Protein AF-A0A2W6AUH8-F1 (afdb_monomer_lite)

Foldseek 3Di:
DDDDDDDPDPPPDPPDPPDPDPVNVVVVVVVVVVVVVVVVVVVVVVVVVVVCVVVVVVVVCVVVVVVVVVVVVVVVLVVQLVVVCVVDPSVVSNVVSVVVVVVVVVVVVVVVVVVVVPDPPDPPVVVVVVVVVVVVVVVVVD

Structure (mmCIF, N/CA/C/O backbone):
data_AF-A0A2W6AUH8-F1
#
_entry.id   AF-A0A2W6AUH8-F1
#
loop_
_atom_site.group_PDB
_atom_site.id
_atom_site.type_symbol
_atom_site.label_atom_id
_atom_site.label_alt_id
_atom_site.label_comp_id
_atom_site.label_asym_id
_atom_site.label_entity_id
_atom_site.label_seq_id
_atom_site.pdbx_PDB_ins_code
_atom_site.Cartn_x
_atom_site.Cartn_y
_atom_site.Cartn_z
_atom_site.occupancy
_atom_site.B_iso_or_equiv
_atom_site.auth_seq_id
_atom_site.auth_comp_id
_atom_site.auth_asym_id
_atom_site.auth_atom_id
_atom_site.pdbx_PDB_model_num
ATOM 1 N N . MET A 1 1 ? -56.272 -15.343 96.856 1.00 47.34 1 MET A N 1
ATOM 2 C CA . MET A 1 1 ? -55.571 -16.008 95.737 1.00 47.34 1 MET A CA 1
ATOM 3 C C . MET A 1 1 ? -55.817 -15.178 94.492 1.00 47.34 1 MET A C 1
ATOM 5 O O . MET A 1 1 ? -56.900 -15.238 93.936 1.00 47.34 1 MET A O 1
ATOM 9 N N . ALA A 1 2 ? -54.855 -14.321 94.158 1.00 51.50 2 ALA A N 1
ATOM 10 C CA . ALA A 1 2 ? -54.896 -13.402 93.029 1.00 51.50 2 ALA A CA 1
ATOM 11 C C . ALA A 1 2 ? -54.143 -14.027 91.854 1.00 51.50 2 ALA A C 1
ATOM 13 O O . ALA A 1 2 ? -52.968 -14.338 92.035 1.00 51.50 2 ALA A O 1
ATOM 14 N N . ARG A 1 3 ? -54.804 -14.216 90.705 1.00 53.91 3 ARG A N 1
ATOM 15 C CA . ARG A 1 3 ? -54.196 -14.398 89.372 1.00 53.91 3 ARG A CA 1
ATOM 16 C C . ARG A 1 3 ? -55.216 -14.020 88.295 1.00 53.91 3 ARG A C 1
ATOM 18 O O . ARG A 1 3 ? -55.756 -14.876 87.607 1.00 53.91 3 ARG A O 1
ATOM 25 N N . GLU A 1 4 ? -55.481 -12.726 88.188 1.00 63.78 4 GLU A N 1
ATOM 26 C CA . GLU A 1 4 ? -55.690 -12.120 86.874 1.00 63.78 4 GLU A CA 1
ATOM 27 C C . GLU A 1 4 ? -54.313 -11.807 86.276 1.00 63.78 4 GLU A C 1
ATOM 29 O O . GLU A 1 4 ? -53.322 -11.736 87.006 1.00 63.78 4 GLU A O 1
ATOM 34 N N . VAL A 1 5 ? -54.286 -11.569 84.965 1.00 60.38 5 VAL A N 1
ATOM 35 C CA . VAL A 1 5 ? -53.121 -11.198 84.149 1.00 60.38 5 VAL A CA 1
ATOM 36 C C . VAL A 1 5 ? -52.255 -12.391 83.747 1.00 60.38 5 VAL A C 1
ATOM 38 O O . VAL A 1 5 ? -51.370 -12.783 84.488 1.00 60.38 5 VAL A O 1
ATOM 41 N N . HIS A 1 6 ? -52.507 -12.959 82.561 1.00 55.44 6 HIS A N 1
ATOM 42 C CA . HIS A 1 6 ? -51.479 -13.471 81.630 1.00 55.44 6 HIS A CA 1
ATOM 43 C C . HIS A 1 6 ? -52.136 -14.059 80.363 1.00 55.44 6 HIS A C 1
ATOM 45 O O . HIS A 1 6 ? -51.986 -15.238 80.079 1.00 55.44 6 HIS A O 1
ATOM 51 N N . HIS A 1 7 ? -52.875 -13.256 79.590 1.00 50.56 7 HIS A N 1
ATOM 52 C CA . HIS A 1 7 ? -53.261 -13.633 78.216 1.00 50.56 7 HIS A CA 1
ATOM 53 C C . HIS A 1 7 ? -53.380 -12.417 77.279 1.00 50.56 7 HIS A C 1
ATOM 55 O O . HIS A 1 7 ? -54.212 -12.375 76.385 1.00 50.56 7 HIS A O 1
ATOM 61 N N . GLU A 1 8 ? -52.512 -11.421 77.466 1.00 55.09 8 GLU A N 1
ATOM 62 C CA . GLU A 1 8 ? -52.422 -10.241 76.594 1.00 55.09 8 GLU A CA 1
ATOM 63 C C . GLU A 1 8 ? -51.004 -10.130 76.022 1.00 55.09 8 GLU A C 1
ATOM 65 O O . GLU A 1 8 ? -50.220 -9.250 76.381 1.00 55.09 8 GLU A O 1
ATOM 70 N N . LYS A 1 9 ? -50.599 -11.106 75.200 1.00 51.25 9 LYS A N 1
ATOM 71 C CA . LYS A 1 9 ? -49.305 -11.021 74.505 1.00 51.25 9 LYS A CA 1
ATOM 72 C C . LYS A 1 9 ? -49.232 -11.763 73.170 1.00 51.25 9 LYS A C 1
ATOM 74 O O . LYS A 1 9 ? -48.159 -12.229 72.806 1.00 51.25 9 LYS A O 1
ATOM 79 N N . GLU A 1 10 ? -50.335 -11.833 72.428 1.00 53.53 10 GLU A N 1
ATOM 80 C CA . GLU A 1 10 ? -50.335 -12.373 71.054 1.00 53.53 10 GLU A CA 1
ATOM 81 C C . GLU A 1 10 ? -50.640 -11.331 69.970 1.00 53.53 10 GLU A C 1
ATOM 83 O O . GLU A 1 10 ? -50.913 -11.679 68.831 1.00 53.53 10 GLU A O 1
ATOM 88 N N . GLU A 1 11 ? -50.512 -10.039 70.274 1.00 55.19 11 GLU A N 1
ATOM 89 C CA . GLU A 1 11 ? -50.828 -8.981 69.307 1.00 55.19 11 GLU A CA 1
ATOM 90 C C . GLU A 1 11 ? -49.649 -8.039 69.040 1.00 55.19 11 GLU A C 1
ATOM 92 O O . GLU A 1 11 ? -49.779 -6.822 69.045 1.00 55.19 11 GLU A O 1
ATOM 97 N N . ARG A 1 12 ? -48.444 -8.577 68.825 1.00 56.44 12 ARG A N 1
ATOM 98 C CA . ARG A 1 12 ? -47.332 -7.791 68.265 1.00 56.44 12 ARG A CA 1
ATOM 99 C C . ARG A 1 12 ? -46.457 -8.666 67.388 1.00 56.44 12 ARG A C 1
ATOM 101 O O . ARG A 1 12 ? -45.578 -9.342 67.906 1.00 56.44 12 ARG A O 1
ATOM 108 N N . THR A 1 13 ? -46.713 -8.639 66.079 1.00 49.41 13 THR A N 1
ATOM 109 C CA . THR A 1 13 ? -45.726 -8.617 64.966 1.00 49.41 13 THR A CA 1
ATOM 110 C C . THR A 1 13 ? -46.402 -8.970 63.632 1.00 49.41 13 THR A C 1
ATOM 112 O O . THR A 1 13 ? -45.936 -9.809 62.876 1.00 49.41 13 THR A O 1
ATOM 115 N N . ALA A 1 14 ? -47.510 -8.301 63.309 1.00 52.66 14 ALA A N 1
ATOM 116 C CA . ALA A 1 14 ? -48.122 -8.360 61.980 1.00 52.66 14 ALA A CA 1
ATOM 117 C C . ALA A 1 14 ? -48.159 -6.961 61.349 1.00 52.66 14 ALA A C 1
ATOM 119 O O . ALA A 1 14 ? -49.201 -6.493 60.923 1.00 52.66 14 ALA A O 1
ATOM 120 N N . THR A 1 15 ? -47.026 -6.256 61.326 1.00 46.69 15 THR A N 1
ATOM 121 C CA . THR A 1 15 ? -46.884 -5.005 60.562 1.00 46.69 15 THR A CA 1
ATOM 122 C C . THR A 1 15 ? -45.434 -4.850 60.123 1.00 46.69 15 THR A C 1
ATOM 124 O O . THR A 1 15 ? -44.617 -4.252 60.819 1.00 46.69 15 THR A O 1
ATOM 127 N N . GLY A 1 16 ? -45.096 -5.432 58.979 1.00 47.28 16 GLY A N 1
ATOM 128 C CA . GLY A 1 16 ? -43.794 -5.207 58.351 1.00 47.28 16 GLY A CA 1
ATOM 129 C C . GLY A 1 16 ? -43.755 -5.463 56.848 1.00 47.28 16 GLY A C 1
ATOM 130 O O . GLY A 1 16 ? -42.688 -5.329 56.265 1.00 47.28 16 GLY A O 1
ATOM 131 N N . GLN A 1 17 ? -44.874 -5.840 56.215 1.00 53.50 17 GLN A N 1
ATOM 132 C CA . GLN A 1 17 ? -44.849 -6.380 54.850 1.00 53.50 17 GLN A CA 1
ATOM 133 C C . GLN A 1 17 ? -45.669 -5.632 53.788 1.00 53.50 17 GLN A C 1
ATOM 135 O O . GLN A 1 17 ? -45.696 -6.114 52.665 1.00 53.50 17 GLN A O 1
ATOM 140 N N . GLU A 1 18 ? -46.284 -4.471 54.046 1.00 55.22 18 GLU A N 1
ATOM 141 C CA . GLU A 1 18 ? -47.278 -3.950 53.078 1.00 55.22 18 GLU A CA 1
ATOM 142 C C . GLU A 1 18 ? -47.039 -2.565 52.472 1.00 55.22 18 GLU A C 1
ATOM 144 O O . GLU A 1 18 ? -47.928 -2.037 51.824 1.00 55.22 18 GLU A O 1
ATOM 149 N N . ASN A 1 19 ? -45.857 -1.962 52.589 1.00 53.69 19 ASN A N 1
ATOM 150 C CA . ASN A 1 19 ? -45.589 -0.728 51.842 1.00 53.69 19 ASN A CA 1
ATOM 151 C C . ASN A 1 19 ? -44.141 -0.703 51.360 1.00 53.69 19 ASN A C 1
ATOM 153 O O . ASN A 1 19 ? -43.308 -0.015 51.948 1.00 53.69 19 ASN A O 1
ATOM 157 N N . GLN A 1 20 ? -43.840 -1.435 50.280 1.00 58.53 20 GL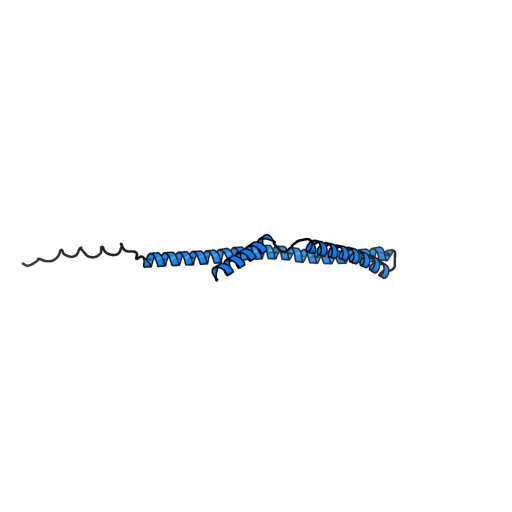N A N 1
ATOM 158 C CA . GLN A 1 20 ? -42.722 -1.015 49.432 1.00 58.53 20 GLN A CA 1
ATOM 159 C C . GLN A 1 20 ? -43.028 0.418 49.008 1.00 58.53 20 GLN A C 1
ATOM 161 O O . GLN A 1 20 ? -44.024 0.692 48.335 1.00 58.53 20 GLN A O 1
ATOM 166 N N . SER A 1 21 ? -42.239 1.354 49.519 1.00 77.44 21 SER A N 1
ATOM 167 C CA . SER A 1 21 ? -42.487 2.769 49.282 1.00 77.44 21 SER A CA 1
ATOM 168 C C . SER A 1 21 ? -42.263 3.089 47.800 1.00 77.44 21 SER A C 1
ATOM 170 O O . SER A 1 21 ? -41.418 2.478 47.149 1.00 77.44 21 SER A O 1
ATOM 172 N N . LEU A 1 22 ? -42.953 4.098 47.258 1.00 78.12 22 LEU A N 1
ATOM 173 C CA . LEU A 1 22 ? -42.697 4.596 45.895 1.00 78.12 22 LEU A CA 1
ATOM 174 C C . LEU A 1 22 ? -41.213 4.956 45.661 1.00 78.12 22 LEU A C 1
ATOM 176 O O . LEU A 1 22 ? -40.727 4.880 44.534 1.00 78.12 22 LEU A O 1
ATOM 180 N N . GLY A 1 23 ? -40.481 5.311 46.724 1.00 82.06 23 GLY A N 1
ATOM 181 C CA . GLY A 1 23 ? -39.039 5.558 46.668 1.00 82.06 23 GLY A CA 1
ATOM 182 C C . GLY A 1 23 ? -38.198 4.293 46.468 1.00 82.06 23 GLY A C 1
ATOM 183 O O . GLY A 1 23 ? -37.135 4.358 45.856 1.00 82.06 23 GLY A O 1
ATOM 184 N N . GLU A 1 24 ? -38.676 3.140 46.928 1.00 82.25 24 GLU A N 1
ATOM 185 C CA . GLU A 1 24 ? -38.004 1.846 46.778 1.00 82.25 24 GLU A CA 1
ATOM 186 C C . GLU A 1 24 ? -38.143 1.322 45.342 1.00 82.25 24 GLU A C 1
ATOM 188 O O . GLU A 1 24 ? -37.139 0.970 44.726 1.00 82.25 24 GLU A O 1
ATOM 193 N N . LEU A 1 25 ? -39.338 1.442 44.747 1.00 85.12 25 LEU A N 1
ATOM 194 C CA . LEU A 1 25 ? -39.584 1.128 43.331 1.00 85.12 25 LEU A CA 1
ATOM 195 C C . LEU A 1 25 ? -38.787 2.037 42.381 1.00 85.12 25 LEU A C 1
ATOM 197 O O . LEU A 1 25 ? -38.229 1.576 41.387 1.00 85.12 25 LEU A O 1
ATOM 201 N N . PHE A 1 26 ? -38.691 3.336 42.686 1.00 88.56 26 PHE A N 1
ATOM 202 C CA . PHE A 1 26 ? -37.888 4.272 41.893 1.00 88.56 26 PHE A CA 1
ATOM 203 C C . PHE A 1 26 ? -36.382 3.981 41.996 1.00 88.56 26 PHE A C 1
ATOM 205 O O . PHE A 1 26 ? -35.654 4.068 41.002 1.00 88.56 26 PHE A O 1
ATOM 212 N N . SER A 1 27 ? -35.911 3.604 43.189 1.00 88.50 27 SER A N 1
ATOM 213 C CA . SER A 1 27 ? -34.533 3.155 43.415 1.00 88.50 27 SER A CA 1
ATOM 214 C C . SER A 1 27 ? -34.220 1.887 42.612 1.00 88.50 27 SER A C 1
ATOM 216 O O . SER A 1 27 ? -33.175 1.806 41.962 1.00 88.50 27 SER A O 1
ATOM 218 N N . GLU A 1 28 ? -35.149 0.930 42.581 1.00 88.38 28 GLU A N 1
ATOM 219 C CA . GLU A 1 28 ? -35.017 -0.322 41.834 1.00 88.38 28 GLU A CA 1
ATOM 220 C C . GLU A 1 28 ? -35.002 -0.093 40.314 1.00 88.38 28 GLU A C 1
ATOM 222 O O . GLU A 1 28 ? -34.049 -0.504 39.653 1.00 88.38 28 GLU A O 1
ATOM 227 N N . LEU A 1 29 ? -35.935 0.699 39.773 1.00 90.38 29 LEU A N 1
ATOM 228 C CA . LEU A 1 29 ? -35.948 1.111 38.359 1.00 90.38 29 LEU A CA 1
ATOM 229 C C . LEU A 1 29 ? -34.664 1.845 37.941 1.00 90.38 29 LEU A C 1
ATOM 231 O O . LEU A 1 29 ? -34.107 1.595 36.868 1.00 90.38 29 LEU A O 1
ATOM 235 N N . THR A 1 30 ? -34.157 2.747 38.789 1.00 92.75 30 THR A N 1
ATOM 236 C CA . THR A 1 30 ? -32.901 3.475 38.527 1.00 92.75 30 THR A CA 1
ATOM 237 C C . THR A 1 30 ? -31.711 2.517 38.489 1.00 92.75 30 THR A C 1
ATOM 239 O O . THR A 1 30 ? -30.811 2.647 37.649 1.00 92.75 30 THR A O 1
ATOM 242 N N . LYS A 1 31 ? -31.702 1.522 39.377 1.00 92.94 31 LYS A N 1
ATOM 243 C CA . LYS A 1 31 ? -30.665 0.492 39.455 1.00 92.94 31 LYS A CA 1
ATOM 244 C C . LYS A 1 31 ? -30.707 -0.450 38.250 1.00 92.94 31 LYS A C 1
ATOM 246 O O . LYS A 1 31 ? -29.649 -0.759 37.697 1.00 92.94 31 LYS A O 1
ATOM 251 N N . GLU A 1 32 ? -31.890 -0.854 37.802 1.00 92.12 32 GLU A N 1
ATOM 252 C CA . GLU A 1 32 ? -32.086 -1.648 36.584 1.00 92.12 32 GLU A CA 1
ATOM 253 C C . GLU A 1 32 ? -31.665 -0.873 35.336 1.00 92.12 32 GLU A C 1
ATOM 255 O O . GLU A 1 32 ? -30.863 -1.372 34.550 1.00 92.12 32 GLU A O 1
ATOM 260 N N . THR A 1 33 ? -32.085 0.387 35.205 1.00 93.50 33 THR A N 1
ATOM 261 C CA . THR A 1 33 ? -31.682 1.261 34.089 1.00 93.50 33 THR A CA 1
ATOM 262 C C . THR A 1 33 ? -30.164 1.443 34.051 1.00 93.50 33 THR A C 1
ATOM 264 O O . THR A 1 33 ? -29.536 1.302 33.003 1.00 93.50 33 THR A O 1
ATOM 267 N N . THR A 1 34 ? -29.534 1.671 35.209 1.00 94.88 34 THR A N 1
ATOM 268 C CA . THR A 1 34 ? -28.066 1.741 35.322 1.00 94.88 34 THR A CA 1
ATOM 269 C C . THR A 1 34 ? -27.403 0.425 34.912 1.00 94.88 34 THR A C 1
ATOM 271 O O . THR A 1 34 ? -26.320 0.427 34.324 1.00 94.88 34 THR A O 1
ATOM 274 N N . THR A 1 35 ? -28.038 -0.707 35.212 1.00 94.81 35 THR A N 1
ATOM 275 C CA . THR A 1 35 ? -27.541 -2.038 34.853 1.00 94.81 35 THR A CA 1
ATOM 276 C C . THR A 1 35 ? -27.640 -2.271 33.346 1.00 94.81 35 THR A C 1
ATOM 278 O O . THR A 1 35 ? -26.649 -2.684 32.748 1.00 94.81 35 THR A O 1
ATOM 281 N N . LEU A 1 36 ? -28.764 -1.916 32.719 1.00 95.38 36 LEU A N 1
ATOM 282 C CA . LEU A 1 36 ? -28.954 -1.985 31.267 1.00 95.38 36 LEU A CA 1
ATOM 283 C C . LEU A 1 36 ? -27.938 -1.119 30.521 1.00 95.38 36 LEU A C 1
ATOM 285 O O . LEU A 1 36 ? -27.260 -1.606 29.624 1.00 95.38 36 LEU A O 1
ATOM 289 N N . VAL A 1 37 ? -27.746 0.136 30.941 1.00 96.56 37 VAL A N 1
ATOM 290 C CA . VAL A 1 37 ? -26.752 1.028 30.318 1.00 96.56 37 VAL A CA 1
ATOM 291 C C . VAL A 1 37 ? -25.345 0.433 30.411 1.00 96.56 37 VAL A C 1
ATOM 293 O O . VAL A 1 37 ? -24.588 0.460 29.443 1.00 96.56 37 VAL A O 1
ATOM 296 N N . ARG A 1 38 ? -24.977 -0.149 31.559 1.00 96.31 38 ARG A N 1
ATOM 297 C CA . ARG A 1 38 ? -23.680 -0.828 31.712 1.00 96.31 38 ARG A CA 1
ATOM 298 C C . ARG A 1 38 ? -23.556 -2.045 30.795 1.00 96.31 38 ARG A C 1
ATOM 300 O O . ARG A 1 38 ? -22.474 -2.261 30.255 1.00 96.31 38 ARG A O 1
ATOM 307 N N . GLN A 1 39 ? -24.623 -2.822 30.625 1.00 96.75 39 GLN A N 1
ATOM 308 C CA . GLN A 1 39 ? -24.647 -3.977 29.727 1.00 96.75 39 GLN A CA 1
ATOM 309 C C . GLN A 1 39 ? -24.508 -3.555 28.265 1.00 96.75 39 GLN A C 1
ATOM 311 O O . GLN A 1 39 ? -23.686 -4.129 27.560 1.00 96.75 39 GLN A O 1
ATOM 316 N N . GLU A 1 40 ? -25.210 -2.507 27.838 1.00 95.81 40 GLU A N 1
ATOM 317 C CA . GLU A 1 40 ? -25.122 -1.983 26.473 1.00 95.81 40 GLU A CA 1
ATOM 318 C C . GLU A 1 40 ? -23.703 -1.492 26.160 1.00 95.81 40 GLU A C 1
ATOM 320 O O . GLU A 1 40 ? -23.140 -1.802 25.113 1.00 95.81 40 GLU A O 1
ATOM 325 N N . ILE A 1 41 ? -23.057 -0.811 27.115 1.00 96.88 41 ILE A N 1
ATOM 326 C CA . ILE A 1 41 ? -21.648 -0.409 26.993 1.00 96.88 41 ILE A CA 1
ATOM 327 C C . ILE A 1 41 ? -20.731 -1.636 26.884 1.00 96.88 41 ILE A C 1
ATOM 329 O O . ILE A 1 41 ? -19.793 -1.638 26.084 1.00 96.88 41 ILE A O 1
ATOM 333 N N . GLN A 1 42 ? -20.964 -2.682 27.682 1.00 97.06 42 GLN A N 1
ATOM 334 C CA . GLN A 1 42 ? -20.174 -3.916 27.615 1.00 97.06 42 GLN A CA 1
ATOM 335 C C . GLN A 1 42 ? -20.372 -4.656 26.288 1.00 97.06 42 GLN A C 1
ATOM 337 O O . GLN A 1 42 ? -19.397 -5.156 25.716 1.00 97.06 42 GLN A O 1
ATOM 342 N N . LEU A 1 43 ? -21.601 -4.691 25.778 1.00 96.81 43 LEU A N 1
ATOM 343 C CA . LEU A 1 43 ? -21.940 -5.291 24.496 1.00 96.81 43 LEU A CA 1
ATOM 344 C C . LEU A 1 43 ? -21.283 -4.518 23.353 1.00 96.81 43 LEU A C 1
ATOM 346 O O . LEU A 1 43 ? -20.524 -5.106 22.585 1.00 96.81 43 LEU A O 1
ATOM 350 N N . ALA A 1 44 ? -21.459 -3.195 23.315 1.00 96.19 44 ALA A N 1
ATOM 351 C CA . ALA A 1 44 ? -20.835 -2.319 22.329 1.00 96.19 44 ALA A CA 1
ATOM 352 C C . ALA A 1 44 ? -19.307 -2.453 22.345 1.00 96.19 44 ALA A C 1
ATOM 354 O O . ALA A 1 44 ? -18.680 -2.584 21.296 1.00 96.19 44 ALA A O 1
ATOM 355 N N . LYS A 1 45 ? -18.685 -2.501 23.532 1.00 96.38 45 LYS A N 1
ATOM 356 C CA . LYS A 1 45 ? -17.239 -2.731 23.661 1.00 96.38 45 LYS A CA 1
ATOM 357 C C . LYS A 1 45 ? -16.823 -4.078 23.069 1.00 96.38 45 LYS A C 1
ATOM 359 O O . LYS A 1 45 ? -15.791 -4.157 22.403 1.00 96.38 45 LYS A O 1
ATOM 364 N N . THR A 1 46 ? -17.604 -5.125 23.311 1.00 96.69 46 THR A N 1
ATOM 365 C CA . THR A 1 46 ? -17.332 -6.471 22.791 1.00 96.69 46 THR A CA 1
ATOM 366 C C . THR A 1 46 ? -17.467 -6.509 21.272 1.00 96.69 46 THR A C 1
ATOM 368 O O . THR A 1 46 ? -16.561 -6.992 20.595 1.00 96.69 46 THR A O 1
ATOM 371 N N . GLU A 1 47 ? -18.542 -5.944 20.727 1.00 95.50 47 GLU A N 1
ATOM 372 C CA . GLU A 1 47 ? -18.791 -5.894 19.288 1.00 95.50 47 GLU A CA 1
ATOM 373 C C . GLU A 1 47 ? -17.725 -5.067 18.560 1.00 95.50 47 GLU A C 1
ATOM 375 O O . GLU A 1 47 ? -17.163 -5.524 17.563 1.00 95.50 47 GLU A O 1
ATOM 380 N N . ILE A 1 48 ? -17.379 -3.888 19.088 1.00 96.50 48 ILE A N 1
ATOM 381 C CA . ILE A 1 48 ? -16.295 -3.054 18.555 1.00 96.50 48 ILE A CA 1
ATOM 382 C C . ILE A 1 48 ? -14.973 -3.819 18.597 1.00 96.50 48 ILE A C 1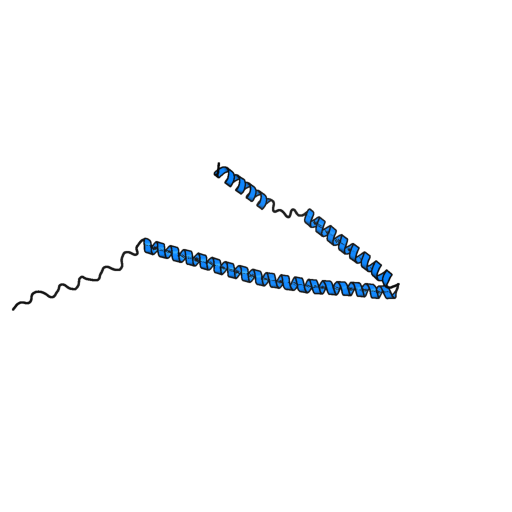
ATOM 384 O O . ILE A 1 48 ? -14.252 -3.822 17.604 1.00 96.50 48 ILE A O 1
ATOM 388 N N . SER A 1 49 ? -14.654 -4.498 19.704 1.00 95.06 49 SER A N 1
ATOM 389 C CA . SER A 1 49 ? -13.421 -5.283 19.810 1.00 95.06 49 SER A CA 1
ATOM 390 C C . SER A 1 49 ? -13.374 -6.410 18.780 1.00 95.06 49 SER A C 1
ATOM 392 O O . SER A 1 49 ? -12.354 -6.582 18.120 1.00 95.06 49 SER A O 1
ATOM 394 N N . GLN A 1 50 ? -14.461 -7.164 18.611 1.00 93.62 50 GLN A N 1
ATOM 395 C CA . GLN A 1 50 ? -14.531 -8.250 17.632 1.00 93.62 50 GLN A CA 1
ATOM 396 C C . GLN A 1 50 ? -14.400 -7.722 16.201 1.00 93.62 50 GLN A C 1
ATOM 398 O O . GLN A 1 50 ? -13.590 -8.238 15.429 1.00 93.62 50 GLN A O 1
ATOM 403 N N . LYS A 1 51 ? -15.132 -6.654 15.861 1.00 93.38 51 LYS A N 1
ATOM 404 C CA . LYS A 1 51 ? -15.030 -5.986 14.557 1.00 93.38 51 LYS A CA 1
ATOM 405 C C . LYS A 1 51 ? -13.616 -5.465 14.306 1.00 93.38 51 LYS A C 1
ATOM 407 O O . LYS A 1 51 ? -13.080 -5.687 13.225 1.00 93.38 51 LYS A O 1
ATOM 412 N N . ALA A 1 52 ? -12.990 -4.838 15.301 1.00 94.31 52 ALA A N 1
ATOM 413 C CA . ALA A 1 52 ? -11.628 -4.323 15.198 1.00 94.31 52 ALA A CA 1
ATOM 414 C C . ALA A 1 52 ? -10.596 -5.442 15.001 1.00 94.31 52 ALA A C 1
ATOM 416 O O . ALA A 1 52 ? -9.696 -5.300 14.178 1.00 94.31 52 ALA A O 1
ATOM 417 N N . THR A 1 53 ? -10.726 -6.568 15.708 1.00 93.00 53 THR A N 1
ATOM 418 C CA . THR A 1 53 ? -9.831 -7.720 15.536 1.00 93.00 53 THR A CA 1
ATOM 419 C C . THR A 1 53 ? -9.967 -8.338 14.147 1.00 93.00 53 THR A C 1
ATOM 421 O O . THR A 1 53 ? -8.952 -8.574 13.492 1.00 93.00 53 THR A O 1
ATOM 424 N N . SER A 1 54 ? -11.193 -8.573 13.675 1.00 90.19 54 SER A N 1
ATOM 425 C CA . SER A 1 54 ? -11.427 -9.136 12.340 1.00 90.19 54 SER A CA 1
ATOM 426 C C . SER A 1 54 ? -10.934 -8.197 11.239 1.00 90.19 54 SER A C 1
ATOM 428 O O . SER A 1 54 ? -10.130 -8.607 10.406 1.00 90.19 54 SER A O 1
ATOM 430 N N . ALA A 1 55 ? -11.301 -6.913 11.299 1.00 93.88 55 ALA A N 1
ATOM 431 C CA . ALA A 1 55 ? -10.817 -5.913 10.350 1.00 93.88 55 ALA A CA 1
ATOM 432 C C . ALA A 1 55 ? -9.285 -5.772 10.393 1.00 93.88 55 ALA A C 1
ATOM 434 O O . ALA A 1 55 ? -8.640 -5.681 9.352 1.00 93.88 55 ALA A O 1
ATOM 435 N N . GLY A 1 56 ? -8.683 -5.809 11.585 1.00 92.81 56 GLY A N 1
ATOM 436 C CA . GLY A 1 56 ? -7.232 -5.749 11.758 1.0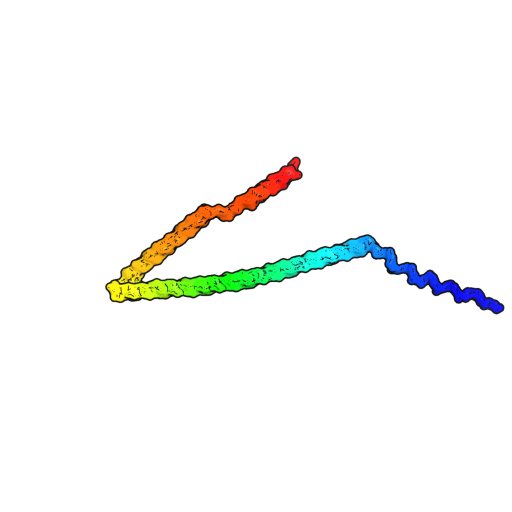0 92.81 56 GLY A CA 1
ATOM 437 C C . GLY A 1 56 ? -6.507 -6.940 11.132 1.00 92.81 56 GLY A C 1
ATOM 438 O O . GLY A 1 56 ? -5.464 -6.763 10.504 1.00 92.81 56 GLY A O 1
ATOM 439 N N . LYS A 1 57 ? -7.073 -8.147 11.244 1.00 94.56 57 LYS A N 1
ATOM 440 C CA . LYS A 1 57 ? -6.544 -9.352 10.593 1.00 94.56 57 LYS A CA 1
ATOM 441 C C . LYS A 1 57 ? -6.573 -9.214 9.071 1.00 94.56 57 LYS A C 1
ATOM 443 O O . LYS A 1 57 ? -5.558 -9.473 8.427 1.00 94.56 57 LYS A O 1
ATOM 448 N N . ASP A 1 58 ? -7.694 -8.771 8.512 1.00 93.06 58 ASP A N 1
ATOM 449 C CA . ASP A 1 58 ? -7.862 -8.632 7.061 1.00 93.06 58 ASP A CA 1
ATOM 450 C C . ASP A 1 58 ? -6.939 -7.552 6.485 1.00 93.06 58 ASP A C 1
ATOM 452 O O . ASP A 1 58 ? -6.249 -7.784 5.491 1.00 93.06 58 ASP A O 1
ATOM 456 N N . VAL A 1 59 ? -6.829 -6.405 7.162 1.00 96.69 59 VAL A N 1
ATOM 457 C CA . VAL A 1 59 ? -5.854 -5.358 6.822 1.00 96.69 59 VAL A CA 1
ATOM 458 C C . VAL A 1 59 ? -4.424 -5.895 6.908 1.00 96.69 59 VAL A C 1
ATOM 460 O O . VAL A 1 59 ? -3.609 -5.604 6.034 1.00 96.69 59 VAL A O 1
ATOM 463 N N . GLY A 1 60 ? -4.118 -6.721 7.913 1.00 95.75 60 GLY A N 1
ATOM 464 C CA . GLY A 1 60 ? -2.818 -7.376 8.056 1.00 95.75 60 GLY A CA 1
ATOM 465 C C . GLY A 1 60 ? -2.476 -8.287 6.874 1.00 95.75 60 GLY A C 1
ATOM 466 O O . GLY A 1 60 ? -1.381 -8.185 6.319 1.00 95.75 60 GLY A O 1
ATOM 467 N N . PHE A 1 61 ? -3.414 -9.135 6.439 1.00 96.44 61 PHE A N 1
ATOM 468 C CA . PHE A 1 61 ? -3.225 -9.986 5.258 1.00 96.44 61 PHE A CA 1
ATOM 469 C C . PHE A 1 61 ? -3.089 -9.179 3.970 1.00 96.44 61 PHE A C 1
ATOM 471 O O . PHE A 1 61 ? -2.216 -9.488 3.160 1.00 96.44 61 PHE A O 1
ATOM 478 N N . LEU A 1 62 ? -3.899 -8.134 3.787 1.00 97.50 62 LEU A N 1
ATOM 479 C CA . LEU A 1 62 ? -3.793 -7.246 2.630 1.00 97.50 62 LEU A CA 1
ATOM 480 C C . LEU A 1 62 ? -2.440 -6.532 2.589 1.00 97.50 62 LEU A C 1
ATOM 482 O O . LEU A 1 62 ? -1.819 -6.470 1.531 1.00 97.50 62 LEU A O 1
ATOM 486 N N . ALA A 1 63 ? -1.946 -6.047 3.729 1.00 97.69 63 ALA A N 1
ATOM 487 C CA . ALA A 1 63 ? -0.638 -5.409 3.815 1.00 97.69 63 ALA A CA 1
ATOM 488 C C . ALA A 1 63 ? 0.497 -6.395 3.496 1.00 97.69 63 ALA A C 1
ATOM 490 O O . ALA A 1 63 ? 1.352 -6.100 2.662 1.00 97.69 63 ALA A O 1
ATOM 491 N N . ALA A 1 64 ? 0.490 -7.582 4.109 1.00 97.75 64 ALA A N 1
ATOM 492 C CA . ALA A 1 64 ? 1.510 -8.605 3.876 1.00 97.75 64 ALA A CA 1
ATOM 493 C C . ALA A 1 64 ? 1.496 -9.114 2.425 1.00 97.75 64 ALA A C 1
ATOM 495 O O . ALA A 1 64 ? 2.542 -9.183 1.778 1.00 97.75 64 ALA A O 1
ATOM 496 N N . GLY A 1 65 ? 0.310 -9.421 1.896 1.00 98.00 65 GLY A N 1
ATOM 497 C CA . GLY A 1 65 ? 0.122 -9.831 0.508 1.00 98.00 65 GLY A CA 1
ATOM 498 C C . GLY A 1 65 ? 0.533 -8.736 -0.474 1.00 98.00 65 GLY A C 1
ATOM 499 O O . GLY A 1 65 ? 1.229 -9.020 -1.443 1.00 98.00 65 GLY A O 1
ATOM 500 N N . GLY A 1 66 ? 0.185 -7.479 -0.190 1.00 97.94 66 GLY A N 1
ATOM 501 C CA . GLY A 1 66 ? 0.601 -6.318 -0.975 1.00 97.94 66 GLY A CA 1
ATOM 502 C C . GLY A 1 66 ? 2.120 -6.146 -1.011 1.00 97.94 66 GLY A C 1
ATOM 503 O O . GLY A 1 66 ? 2.683 -5.967 -2.089 1.00 97.94 66 GLY A O 1
ATOM 504 N N . LEU A 1 67 ? 2.802 -6.274 0.132 1.00 98.44 67 LEU A N 1
ATOM 505 C CA . LEU A 1 67 ? 4.269 -6.240 0.199 1.00 98.44 67 LEU A CA 1
ATOM 506 C C . LEU A 1 67 ? 4.907 -7.381 -0.601 1.00 98.44 67 LEU A C 1
ATOM 508 O O . LEU A 1 67 ? 5.847 -7.147 -1.360 1.00 98.44 67 LEU A O 1
ATOM 512 N N . ALA A 1 68 ? 4.392 -8.604 -0.457 1.00 98.44 68 ALA A N 1
ATOM 513 C CA . ALA A 1 68 ? 4.886 -9.762 -1.194 1.00 98.44 68 ALA A CA 1
ATOM 514 C C . ALA A 1 68 ? 4.680 -9.602 -2.709 1.00 98.44 68 ALA A C 1
ATOM 516 O O . ALA A 1 68 ? 5.608 -9.829 -3.485 1.00 98.44 68 ALA A O 1
ATOM 517 N N . ALA A 1 69 ? 3.495 -9.154 -3.132 1.00 98.19 69 ALA A N 1
ATOM 518 C CA . ALA A 1 69 ? 3.183 -8.880 -4.530 1.00 98.19 69 ALA A CA 1
ATOM 519 C C . ALA A 1 69 ? 4.062 -7.758 -5.099 1.00 98.19 69 ALA A C 1
ATOM 521 O O . ALA A 1 69 ? 4.574 -7.892 -6.208 1.00 98.19 69 ALA A O 1
ATOM 522 N N . TYR A 1 70 ? 4.298 -6.688 -4.334 1.00 97.88 70 TYR A N 1
ATOM 523 C CA . TYR A 1 70 ? 5.196 -5.603 -4.727 1.00 97.88 70 TYR A CA 1
ATOM 524 C C . TYR A 1 70 ? 6.637 -6.098 -4.914 1.00 97.88 70 TYR A C 1
ATOM 526 O O . TYR A 1 70 ? 7.245 -5.845 -5.953 1.00 97.88 70 TYR A O 1
ATOM 534 N N . GLY A 1 71 ? 7.167 -6.870 -3.962 1.00 98.44 71 GLY A N 1
ATOM 535 C CA . GLY A 1 71 ? 8.494 -7.480 -4.082 1.00 98.44 71 GLY A CA 1
ATOM 536 C C . GLY A 1 71 ? 8.604 -8.426 -5.283 1.00 98.44 71 GLY A C 1
ATOM 537 O O . GLY A 1 71 ? 9.561 -8.341 -6.052 1.00 98.44 71 GLY A O 1
ATOM 538 N N . GLY A 1 72 ? 7.598 -9.278 -5.497 1.00 98.56 72 GLY A N 1
ATOM 539 C CA . GLY A 1 72 ? 7.520 -10.162 -6.662 1.00 98.56 72 GLY A CA 1
ATOM 540 C C . GLY A 1 72 ? 7.461 -9.394 -7.983 1.00 98.56 72 GLY A C 1
ATOM 541 O O . GLY A 1 72 ? 8.150 -9.750 -8.936 1.00 98.56 72 GLY A O 1
ATOM 542 N N . PHE A 1 73 ? 6.712 -8.293 -8.035 1.00 98.31 73 PHE A N 1
ATOM 543 C CA . PHE A 1 73 ? 6.656 -7.418 -9.203 1.00 98.31 73 PHE A CA 1
ATOM 544 C C . PHE A 1 73 ? 8.019 -6.782 -9.518 1.00 98.31 73 PHE A C 1
ATOM 546 O O . PHE A 1 73 ? 8.445 -6.804 -10.672 1.00 98.31 73 PHE A O 1
ATOM 553 N N . LEU A 1 74 ? 8.754 -6.298 -8.508 1.00 98.06 74 LEU A N 1
ATOM 554 C CA . LEU A 1 74 ? 10.125 -5.802 -8.694 1.00 98.06 74 LEU A CA 1
ATOM 555 C C . LEU A 1 74 ? 11.072 -6.899 -9.200 1.00 98.06 74 LEU A C 1
ATOM 557 O O . LEU A 1 74 ? 11.892 -6.641 -10.083 1.00 98.06 74 LEU A O 1
ATOM 561 N N . ALA A 1 75 ? 10.941 -8.126 -8.690 1.00 98.69 75 ALA A N 1
ATOM 562 C CA . ALA A 1 75 ? 11.719 -9.266 -9.168 1.00 98.69 75 ALA A CA 1
ATOM 563 C C . ALA A 1 75 ? 11.408 -9.602 -10.637 1.00 98.69 75 ALA A C 1
ATOM 565 O O . ALA A 1 75 ? 12.327 -9.873 -11.407 1.00 98.69 75 ALA A O 1
ATOM 566 N N . LEU A 1 76 ? 10.139 -9.524 -11.056 1.00 98.56 76 LEU A N 1
ATOM 567 C CA . LEU A 1 76 ? 9.735 -9.706 -12.455 1.00 98.56 76 LEU A CA 1
ATOM 568 C C . LEU A 1 76 ? 10.273 -8.598 -13.366 1.00 98.56 76 LEU A C 1
ATOM 570 O O . LEU A 1 76 ? 10.739 -8.895 -14.464 1.00 98.56 76 LEU A O 1
ATOM 574 N N . ILE A 1 77 ? 10.266 -7.340 -12.914 1.00 98.44 77 ILE A N 1
ATOM 575 C CA . ILE A 1 77 ? 10.903 -6.231 -13.640 1.00 98.44 77 ILE A CA 1
ATOM 576 C C . ILE A 1 77 ? 12.396 -6.513 -13.822 1.00 98.44 77 ILE A C 1
ATOM 578 O O . ILE A 1 77 ? 12.901 -6.430 -14.940 1.00 98.44 77 ILE A O 1
ATOM 582 N N . ALA A 1 78 ? 13.100 -6.889 -12.751 1.00 98.25 78 ALA A N 1
ATOM 583 C CA . ALA A 1 78 ? 14.516 -7.231 -12.824 1.00 98.25 78 ALA A CA 1
ATOM 584 C C . ALA A 1 78 ? 14.765 -8.401 -13.789 1.00 98.25 78 ALA A C 1
ATOM 586 O O . ALA A 1 78 ? 15.647 -8.315 -14.641 1.00 98.25 78 ALA A O 1
ATOM 587 N N . ALA A 1 79 ? 13.950 -9.457 -13.722 1.00 98.50 79 ALA A N 1
ATOM 588 C CA . ALA A 1 79 ? 14.033 -10.593 -14.633 1.00 98.50 79 ALA A CA 1
ATOM 589 C C . ALA A 1 79 ? 13.816 -10.179 -16.097 1.00 98.50 79 ALA A C 1
ATOM 591 O O . ALA A 1 79 ? 14.579 -10.599 -16.962 1.00 98.50 79 ALA A O 1
ATOM 592 N N . ALA A 1 80 ? 12.836 -9.316 -16.380 1.00 98.31 80 ALA A N 1
ATOM 593 C CA . ALA A 1 80 ? 12.598 -8.792 -17.723 1.00 98.31 80 ALA A CA 1
ATOM 594 C C . ALA A 1 80 ? 13.793 -7.975 -18.239 1.00 98.31 80 ALA A C 1
ATOM 596 O O . ALA A 1 80 ? 14.194 -8.134 -19.392 1.00 98.31 80 ALA A O 1
ATOM 597 N N . ILE A 1 81 ? 14.400 -7.148 -17.380 1.00 98.38 81 ILE A N 1
ATOM 598 C CA . ILE A 1 81 ? 15.600 -6.375 -17.719 1.00 98.38 81 ILE A CA 1
ATOM 599 C C . ILE A 1 81 ? 16.774 -7.304 -18.043 1.00 98.38 81 ILE A C 1
ATOM 601 O O . ILE A 1 81 ? 1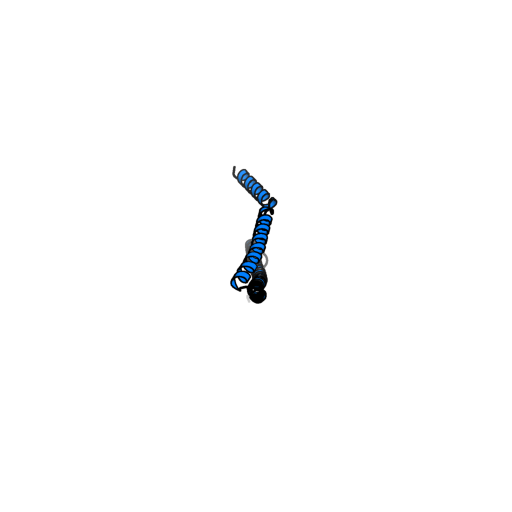7.470 -7.090 -19.031 1.00 98.38 81 ILE A O 1
ATOM 605 N N . LEU A 1 82 ? 17.001 -8.339 -17.235 1.00 98.12 82 LEU A N 1
ATOM 606 C CA . LEU A 1 82 ? 18.078 -9.300 -17.477 1.00 98.12 82 LEU A CA 1
ATOM 607 C C . LEU A 1 82 ? 17.837 -10.105 -18.760 1.00 98.12 82 LEU A C 1
ATOM 609 O O . LEU A 1 82 ? 18.759 -10.280 -19.552 1.00 98.12 82 LEU A O 1
ATOM 613 N N . LEU A 1 83 ? 16.595 -10.536 -18.994 1.00 97.94 83 LEU A N 1
ATOM 614 C CA . LEU A 1 83 ? 16.211 -11.313 -20.169 1.00 97.94 83 LEU A CA 1
ATOM 615 C C . LEU A 1 83 ? 16.438 -10.531 -21.467 1.00 97.94 83 LEU A C 1
ATOM 617 O O . LEU A 1 83 ? 17.087 -11.027 -22.384 1.00 97.94 83 LEU A O 1
ATOM 621 N N . ILE A 1 84 ? 15.939 -9.296 -21.542 1.00 97.69 84 ILE A N 1
ATOM 622 C CA . ILE A 1 84 ? 16.136 -8.424 -22.709 1.00 97.69 84 ILE A CA 1
ATOM 623 C C . ILE A 1 84 ? 17.612 -8.004 -22.815 1.00 97.69 84 ILE A C 1
ATOM 625 O O . ILE A 1 84 ? 18.153 -7.917 -23.918 1.00 97.69 84 ILE A O 1
ATOM 629 N N . GLY A 1 85 ? 18.295 -7.826 -21.682 1.00 97.25 85 GLY A N 1
ATOM 630 C CA . GLY A 1 85 ? 19.730 -7.553 -21.604 1.00 97.25 85 GLY A CA 1
ATOM 631 C C . GLY A 1 85 ? 20.633 -8.638 -22.210 1.00 97.25 85 GLY A C 1
ATOM 632 O O . GLY A 1 85 ? 21.804 -8.370 -22.461 1.00 97.25 85 GLY A O 1
ATOM 633 N N . HIS A 1 86 ? 20.124 -9.843 -22.492 1.00 96.94 86 HIS A N 1
ATOM 634 C CA . HIS A 1 86 ? 20.859 -10.830 -23.293 1.00 96.94 86 HIS A CA 1
ATOM 635 C C . HIS A 1 86 ? 20.883 -10.495 -24.790 1.00 96.94 86 HIS A C 1
ATOM 637 O O . HIS A 1 86 ? 21.809 -10.905 -25.486 1.00 96.94 86 HIS A O 1
ATOM 643 N N . ALA A 1 87 ? 19.889 -9.758 -25.289 1.00 96.81 87 ALA A N 1
ATOM 644 C CA . ALA A 1 87 ? 19.792 -9.360 -26.692 1.00 96.81 87 ALA A CA 1
ATOM 645 C C . ALA A 1 87 ? 20.376 -7.961 -26.962 1.00 96.81 87 ALA A C 1
ATOM 647 O O . ALA A 1 87 ? 20.823 -7.691 -28.075 1.00 96.81 87 ALA A O 1
ATOM 648 N N . ILE A 1 88 ? 20.368 -7.065 -25.966 1.00 97.06 88 ILE A N 1
ATOM 649 C CA . ILE A 1 88 ? 20.824 -5.666 -26.080 1.00 97.06 88 ILE A CA 1
ATOM 650 C C . ILE A 1 88 ? 21.593 -5.210 -24.830 1.00 97.06 88 ILE A C 1
ATOM 652 O O . ILE A 1 88 ? 21.617 -5.897 -23.818 1.00 97.06 88 ILE A O 1
ATOM 656 N N . THR A 1 89 ? 22.196 -4.015 -24.847 1.00 96.88 89 THR A N 1
ATOM 657 C CA . THR A 1 89 ? 22.910 -3.488 -23.671 1.00 96.88 89 THR A CA 1
ATOM 658 C C . THR A 1 89 ? 21.984 -3.307 -22.460 1.00 96.88 89 THR A C 1
ATOM 660 O O . THR A 1 89 ? 20.893 -2.746 -22.565 1.00 96.88 89 THR A O 1
ATOM 663 N N . MET A 1 90 ? 22.459 -3.717 -21.280 1.00 97.00 90 MET A N 1
ATOM 664 C CA . MET A 1 90 ? 21.661 -3.793 -20.049 1.00 97.00 90 MET A CA 1
ATOM 665 C C . MET A 1 90 ? 20.998 -2.465 -19.638 1.00 97.00 90 MET A C 1
ATOM 667 O O . MET A 1 90 ? 19.844 -2.465 -19.215 1.00 97.00 90 MET A O 1
ATOM 671 N N . TRP A 1 91 ? 21.674 -1.322 -19.819 1.00 97.12 91 TRP A N 1
ATOM 672 C CA . TRP A 1 91 ? 21.086 -0.010 -19.504 1.00 97.12 91 TRP A CA 1
ATOM 673 C C . TRP A 1 91 ? 19.921 0.358 -20.438 1.00 97.12 91 TRP A C 1
ATOM 675 O O . TRP A 1 91 ? 18.936 0.938 -19.986 1.00 97.12 91 TRP A O 1
ATOM 685 N N . VAL A 1 92 ? 19.989 -0.025 -21.720 1.00 98.00 92 VAL A N 1
ATOM 686 C CA . VAL A 1 92 ? 18.906 0.203 -22.695 1.00 98.00 92 VAL A CA 1
ATOM 687 C C . VAL A 1 92 ? 17.695 -0.643 -22.324 1.00 98.00 92 VAL A C 1
ATOM 689 O O . VAL A 1 92 ? 16.570 -0.152 -22.317 1.00 98.00 92 VAL A O 1
ATOM 692 N N . SER A 1 93 ? 17.930 -1.899 -21.946 1.00 97.81 93 SER A N 1
ATOM 693 C CA . SER A 1 93 ? 16.877 -2.780 -21.452 1.00 97.81 93 SER A CA 1
ATOM 694 C C . SER A 1 93 ? 16.162 -2.195 -20.230 1.00 97.81 93 SER A C 1
ATOM 696 O O . SER A 1 93 ? 14.932 -2.184 -20.179 1.00 97.81 93 SER A O 1
ATOM 698 N N . ALA A 1 94 ? 16.920 -1.681 -19.257 1.00 97.75 94 ALA A N 1
ATOM 699 C CA . ALA A 1 94 ? 16.358 -1.044 -18.070 1.00 97.75 94 ALA A CA 1
ATOM 700 C C . ALA A 1 94 ? 15.486 0.171 -18.424 1.00 97.75 94 ALA A C 1
ATOM 702 O O . ALA A 1 94 ? 14.399 0.317 -17.867 1.00 97.75 94 ALA A O 1
ATOM 703 N N . LEU A 1 95 ? 15.912 1.000 -19.384 1.00 98.38 95 LEU A N 1
ATOM 704 C CA . LEU A 1 95 ? 15.115 2.137 -19.850 1.00 98.38 95 LEU A CA 1
ATOM 705 C C . LEU A 1 95 ? 13.816 1.706 -20.530 1.00 98.38 95 LEU A C 1
ATOM 707 O O . LEU A 1 95 ? 12.770 2.273 -20.228 1.00 98.38 95 LEU A O 1
ATOM 711 N N . ILE A 1 96 ? 13.855 0.704 -21.412 1.00 98.06 96 ILE A N 1
ATOM 712 C CA . ILE A 1 96 ? 12.656 0.224 -22.113 1.00 98.06 96 ILE A CA 1
ATOM 713 C C . ILE A 1 96 ? 11.627 -0.296 -21.107 1.00 98.06 96 ILE A C 1
ATOM 715 O O . ILE A 1 96 ? 10.477 0.143 -21.116 1.00 98.06 96 ILE A O 1
ATOM 719 N N . VAL A 1 97 ? 12.042 -1.190 -20.205 1.00 98.25 97 VAL A N 1
ATOM 720 C CA . VAL A 1 97 ? 11.145 -1.749 -19.184 1.00 98.25 97 VAL A CA 1
ATOM 721 C C . VAL A 1 97 ? 10.640 -0.645 -18.252 1.00 98.25 97 VAL A C 1
ATOM 723 O O . VAL A 1 97 ? 9.447 -0.591 -17.957 1.00 98.25 97 VAL A O 1
ATOM 726 N N . GLY A 1 98 ? 11.513 0.281 -17.845 1.00 98.06 98 GLY A N 1
ATOM 727 C CA . GLY A 1 98 ? 11.153 1.421 -17.006 1.00 98.06 98 GLY A CA 1
ATOM 728 C C . GLY A 1 98 ? 10.083 2.313 -17.636 1.00 98.06 98 GLY A C 1
ATOM 729 O O . GLY A 1 98 ? 9.094 2.630 -16.979 1.00 98.06 98 GLY A O 1
ATOM 730 N N . VAL A 1 99 ? 10.223 2.664 -18.918 1.00 98.44 99 VAL A N 1
ATOM 731 C CA . VAL A 1 99 ? 9.228 3.468 -19.648 1.00 98.44 99 VAL A CA 1
ATOM 732 C C . VAL A 1 99 ? 7.884 2.747 -19.728 1.00 98.44 99 VAL A C 1
ATOM 734 O O . VAL A 1 99 ? 6.850 3.371 -19.498 1.00 98.44 99 VAL A O 1
ATOM 737 N N . VAL A 1 100 ? 7.877 1.438 -19.995 1.00 98.19 100 VAL A N 1
ATOM 738 C CA . VAL A 1 100 ? 6.639 0.642 -20.033 1.00 98.19 100 VAL A CA 1
ATOM 739 C C . VAL A 1 100 ? 5.949 0.633 -18.667 1.00 98.19 100 VAL A C 1
ATOM 741 O O . VAL A 1 100 ? 4.753 0.912 -18.582 1.00 98.19 100 VAL A O 1
ATOM 744 N N . VAL A 1 101 ? 6.693 0.372 -17.589 1.00 97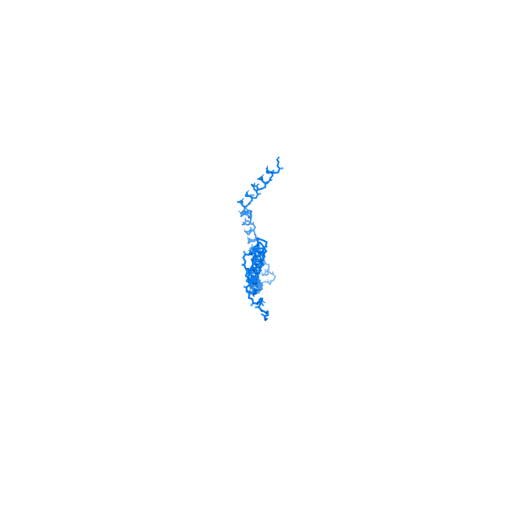.94 101 VAL A N 1
ATOM 745 C CA . VAL A 1 101 ? 6.149 0.344 -16.221 1.00 97.94 101 VAL A CA 1
ATOM 746 C C . VAL A 1 101 ? 5.612 1.716 -15.810 1.00 97.94 101 VAL A C 1
ATOM 748 O O . VAL A 1 101 ? 4.502 1.800 -15.288 1.00 97.94 101 VAL A O 1
ATOM 751 N N . VAL A 1 102 ? 6.350 2.797 -16.084 1.00 97.94 102 VAL A N 1
ATOM 752 C CA . VAL A 1 102 ? 5.901 4.173 -15.817 1.00 97.94 102 VAL A CA 1
ATOM 753 C C . VAL A 1 102 ? 4.662 4.519 -16.641 1.00 97.94 102 VAL A C 1
ATOM 755 O O . VAL A 1 102 ? 3.741 5.132 -16.109 1.00 97.94 102 VAL A O 1
ATOM 758 N N . GLY A 1 103 ? 4.593 4.095 -17.904 1.00 98.38 103 GLY A N 1
ATOM 759 C CA . GLY A 1 103 ? 3.422 4.297 -18.757 1.00 98.38 103 GLY A CA 1
ATOM 760 C C . GLY A 1 103 ? 2.168 3.624 -18.194 1.00 98.38 103 GLY A C 1
ATOM 761 O O . GLY A 1 103 ? 1.130 4.272 -18.051 1.00 98.38 103 GLY A O 1
ATOM 762 N N . ILE A 1 104 ? 2.275 2.350 -17.803 1.00 97.50 104 ILE A N 1
ATOM 763 C CA . ILE A 1 104 ? 1.174 1.602 -17.176 1.00 97.50 104 ILE A CA 1
ATOM 764 C C . ILE A 1 104 ? 0.780 2.246 -15.841 1.00 97.50 104 ILE A C 1
ATOM 766 O O . ILE A 1 104 ? -0.401 2.492 -15.597 1.00 97.50 104 ILE A O 1
ATOM 770 N N . GLY A 1 105 ? 1.757 2.562 -14.988 1.00 96.31 105 GLY A N 1
ATOM 771 C CA . GLY A 1 105 ? 1.518 3.196 -13.692 1.00 96.31 105 GLY A CA 1
ATOM 772 C C . GLY A 1 105 ? 0.833 4.556 -13.825 1.00 96.31 105 GLY A C 1
ATOM 773 O O . GLY A 1 105 ? -0.157 4.820 -13.146 1.00 96.31 105 GLY A O 1
ATOM 774 N N . GLY A 1 106 ? 1.298 5.393 -14.753 1.00 96.94 106 GLY A N 1
ATOM 775 C CA . GLY A 1 106 ? 0.691 6.687 -15.056 1.00 96.94 106 GLY A CA 1
ATOM 776 C C . GLY A 1 106 ? -0.753 6.557 -15.542 1.00 96.94 106 GLY A C 1
ATOM 777 O O . GLY A 1 106 ? -1.625 7.286 -15.068 1.00 96.94 106 GLY A O 1
ATOM 778 N N . PHE A 1 107 ? -1.035 5.589 -16.421 1.00 97.75 107 PHE A N 1
ATOM 779 C CA . PHE A 1 107 ? -2.397 5.302 -16.879 1.00 97.75 107 PHE A CA 1
ATOM 780 C C . PHE A 1 107 ? -3.323 4.874 -15.730 1.00 97.75 107 PHE A C 1
ATOM 782 O O . PHE A 1 107 ? -4.444 5.378 -15.625 1.00 97.75 107 PHE A O 1
ATOM 789 N N . LEU A 1 108 ? -2.859 3.984 -14.847 1.00 96.94 108 LEU A N 1
ATOM 790 C CA . LEU A 1 108 ? -3.633 3.524 -13.690 1.00 96.94 108 LEU A CA 1
ATOM 791 C C . LEU A 1 108 ? -3.919 4.666 -12.708 1.00 96.94 108 LEU A C 1
ATOM 793 O O . LEU A 1 108 ? -5.063 4.829 -12.285 1.00 96.94 108 LEU A O 1
ATOM 797 N N . VAL A 1 109 ? -2.915 5.492 -12.394 1.00 95.81 109 VAL A N 1
ATOM 798 C CA . VAL A 1 109 ? -3.081 6.671 -11.528 1.00 95.81 109 VAL A CA 1
ATOM 799 C C . VAL A 1 109 ? -4.090 7.640 -12.132 1.00 95.81 109 VAL A C 1
ATOM 801 O O . VAL A 1 109 ? -5.012 8.072 -11.443 1.00 95.81 109 VAL A O 1
ATOM 804 N N . MET A 1 110 ? -3.962 7.957 -13.421 1.00 95.94 110 MET A N 1
ATOM 805 C CA . MET A 1 110 ? -4.871 8.892 -14.079 1.00 95.94 110 MET A CA 1
ATOM 806 C C . MET A 1 110 ? -6.304 8.352 -14.134 1.00 95.94 110 MET A C 1
ATOM 808 O O . MET A 1 110 ? -7.249 9.090 -13.866 1.00 95.94 110 MET A O 1
ATOM 812 N N . SER A 1 111 ? -6.472 7.055 -14.394 1.00 95.12 111 SER A N 1
ATOM 813 C CA . SER A 1 111 ? -7.782 6.394 -14.378 1.00 95.12 111 SER A CA 1
ATOM 814 C C . SER A 1 111 ? -8.413 6.413 -12.984 1.00 95.12 111 SER A C 1
ATOM 816 O O . SER A 1 111 ? -9.588 6.751 -12.846 1.00 95.12 111 SER A O 1
ATOM 818 N N . GLY A 1 112 ? -7.631 6.120 -11.941 1.00 91.75 112 GLY A N 1
ATOM 819 C CA . GLY A 1 112 ? -8.087 6.172 -10.553 1.00 91.75 112 GLY A CA 1
ATOM 820 C C . GLY A 1 112 ? -8.503 7.581 -10.131 1.00 91.75 112 GLY A C 1
ATOM 821 O O . GLY A 1 112 ? -9.594 7.767 -9.596 1.00 91.75 112 GLY A O 1
ATOM 822 N N . LEU A 1 113 ? -7.684 8.589 -10.441 1.00 92.56 113 LEU A N 1
ATOM 823 C CA . LEU A 1 113 ? -8.008 9.993 -10.172 1.00 92.56 113 LEU A CA 1
ATOM 824 C C . LEU A 1 113 ? -9.273 10.440 -10.907 1.00 92.56 113 LEU A C 1
ATOM 826 O O . LEU A 1 113 ? -10.093 11.153 -10.333 1.00 92.56 113 LEU A O 1
ATOM 830 N N . ASN A 1 114 ? -9.458 10.015 -12.155 1.00 90.88 114 ASN A N 1
ATOM 831 C CA . ASN A 1 114 ? -10.661 10.337 -12.915 1.00 90.88 114 ASN A CA 1
ATOM 832 C C . ASN A 1 114 ? -11.901 9.660 -12.320 1.00 90.88 114 ASN A C 1
ATOM 834 O O . ASN A 1 114 ? -12.945 10.298 -12.210 1.00 90.88 114 ASN A O 1
ATOM 838 N N . ASN A 1 115 ? -11.790 8.409 -11.871 1.00 89.69 115 ASN A N 1
ATOM 839 C CA . ASN A 1 115 ? -12.896 7.717 -11.216 1.00 89.69 115 ASN A CA 1
ATOM 840 C C . ASN A 1 115 ? -13.287 8.388 -9.889 1.00 89.69 115 ASN A C 1
ATOM 842 O O . ASN A 1 115 ? -14.471 8.586 -9.633 1.00 89.69 115 ASN A O 1
ATOM 846 N N . LEU A 1 116 ? -12.306 8.806 -9.083 1.00 87.25 116 LEU A N 1
ATOM 847 C CA . LEU A 1 116 ? -12.554 9.538 -7.835 1.00 87.25 116 LEU A CA 1
ATOM 848 C C . LEU A 1 116 ? -13.199 10.909 -8.071 1.00 87.25 116 LEU A C 1
ATOM 850 O O . LEU A 1 116 ? -14.035 11.323 -7.280 1.00 87.25 116 LEU A O 1
ATOM 854 N N . LYS A 1 117 ? -12.836 11.609 -9.153 1.00 81.00 117 LYS A N 1
ATOM 855 C CA . LYS A 1 117 ? -13.473 12.883 -9.533 1.00 81.00 117 LYS A CA 1
ATOM 856 C C . LYS A 1 117 ? -14.918 12.704 -9.998 1.00 81.00 117 LYS A C 1
ATOM 858 O O . LYS A 1 117 ? -15.739 13.582 -9.763 1.00 81.00 117 LYS A O 1
ATOM 863 N N . ASN A 1 118 ? -15.205 11.595 -10.677 1.00 76.75 118 ASN A N 1
ATOM 864 C CA . ASN A 1 118 ? -16.525 11.320 -11.244 1.00 76.75 118 ASN A CA 1
ATOM 865 C C . ASN A 1 118 ? -17.496 10.716 -10.223 1.00 76.75 118 ASN A C 1
ATOM 867 O O . ASN A 1 118 ? -18.708 10.837 -10.388 1.00 76.75 118 ASN A O 1
ATOM 871 N N . GLN A 1 119 ? -16.990 10.075 -9.170 1.00 73.56 119 GLN A N 1
ATOM 872 C CA . GLN A 1 119 ? -17.815 9.662 -8.045 1.00 73.56 119 GLN A CA 1
ATOM 873 C C . GLN A 1 119 ? -18.073 10.874 -7.146 1.00 73.56 119 GLN A C 1
ATOM 875 O O . GLN A 1 119 ? -17.151 11.462 -6.588 1.00 73.56 119 GLN A O 1
ATOM 880 N N . GLN A 1 120 ? -19.340 11.254 -6.979 1.00 61.38 120 GLN A N 1
ATOM 881 C CA . GLN A 1 120 ? -19.746 12.181 -5.927 1.00 61.38 120 GLN A CA 1
ATOM 882 C C . GLN A 1 120 ? -19.573 11.471 -4.577 1.00 61.38 120 GLN A C 1
ATOM 884 O O . GLN A 1 120 ? -20.493 10.852 -4.059 1.00 61.38 120 GLN A O 1
ATOM 889 N N . ILE A 1 121 ? -18.364 11.525 -4.014 1.00 61.25 121 ILE A N 1
ATOM 890 C CA . ILE A 1 121 ? -18.030 10.901 -2.718 1.00 61.25 121 ILE A CA 1
ATOM 891 C C . ILE A 1 121 ? -18.816 11.562 -1.563 1.00 61.25 121 ILE A C 1
ATOM 893 O O . ILE A 1 121 ? -18.911 11.017 -0.468 1.00 61.25 121 ILE A O 1
ATOM 897 N N . ALA A 1 122 ? -19.420 12.728 -1.804 1.00 63.66 122 ALA A N 1
ATOM 898 C CA . ALA A 1 122 ? -20.302 13.393 -0.860 1.00 63.66 122 ALA A CA 1
ATOM 899 C C . ALA A 1 122 ? -21.711 12.759 -0.885 1.00 63.66 122 ALA A C 1
ATOM 901 O O . ALA A 1 122 ? -22.405 12.925 -1.892 1.00 63.66 122 ALA A O 1
ATOM 902 N N . PRO A 1 123 ? -22.177 12.095 0.193 1.00 64.31 123 PRO A N 1
ATOM 903 C CA . PRO A 1 123 ? -23.537 11.567 0.255 1.00 64.31 123 PRO A CA 1
ATOM 904 C 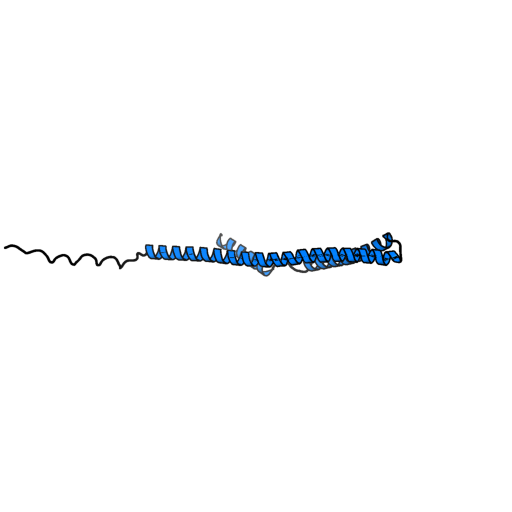C . PRO A 1 123 ? -24.533 12.731 0.214 1.00 64.31 123 PRO A C 1
ATOM 906 O O . PRO A 1 123 ? -24.650 13.493 1.173 1.00 64.31 123 PRO A O 1
ATOM 909 N N . HIS A 1 124 ? -25.199 12.912 -0.928 1.00 67.12 124 HIS A N 1
ATOM 910 C CA . HIS A 1 124 ? -26.090 14.050 -1.167 1.00 67.12 124 HIS A CA 1
ATOM 911 C C . HIS A 1 124 ? -27.273 14.049 -0.198 1.00 67.12 124 HIS A C 1
ATOM 913 O O . HIS A 1 124 ? -27.498 15.056 0.465 1.00 67.12 124 HIS A O 1
ATOM 919 N N . GLU A 1 125 ? -27.897 12.887 -0.012 1.00 73.19 125 GLU A N 1
ATOM 920 C CA . GLU A 1 125 ? -29.007 12.683 0.925 1.00 73.19 125 GLU A CA 1
ATOM 921 C C . GLU A 1 125 ? -28.620 13.073 2.359 1.00 73.19 125 GLU A C 1
ATOM 923 O O . GLU A 1 125 ? -29.289 13.870 3.005 1.00 73.19 125 GLU A O 1
ATOM 928 N N . THR A 1 126 ? -27.471 12.595 2.850 1.00 75.25 126 THR A N 1
ATOM 929 C CA . THR A 1 126 ? -27.018 12.894 4.218 1.00 75.25 126 THR A CA 1
ATOM 930 C C . THR A 1 126 ? -26.689 14.374 4.398 1.00 75.25 126 THR A C 1
ATOM 932 O O . THR A 1 126 ? -26.926 14.940 5.459 1.00 75.25 126 THR A O 1
ATOM 935 N N . LEU A 1 127 ? -26.147 15.028 3.371 1.00 77.25 127 LEU A N 1
ATOM 936 C CA . LEU A 1 127 ? -25.873 16.463 3.421 1.00 77.25 127 LEU A CA 1
ATOM 937 C C . LEU A 1 127 ? -27.145 17.310 3.349 1.00 77.25 127 LEU A C 1
ATOM 939 O O . LEU A 1 127 ? -27.140 18.430 3.858 1.00 77.25 127 LEU A O 1
ATOM 943 N N . GLU A 1 128 ? -28.199 16.809 2.715 1.00 79.62 128 GLU A N 1
ATOM 944 C CA . GLU A 1 128 ? -29.502 17.464 2.645 1.00 79.62 128 GLU A CA 1
ATOM 945 C C . GLU A 1 128 ? -30.227 17.367 3.987 1.00 79.62 128 GLU A C 1
ATOM 947 O O . GLU A 1 128 ? -30.555 18.405 4.560 1.00 79.62 128 GLU A O 1
ATOM 952 N N . THR A 1 129 ? -30.303 16.172 4.580 1.00 82.75 129 THR A N 1
ATOM 953 C CA . THR A 1 129 ? -30.903 15.982 5.912 1.00 82.75 129 THR A CA 1
ATOM 954 C C . THR A 1 129 ? -30.194 16.818 6.983 1.00 82.75 129 THR A C 1
ATOM 956 O O . THR A 1 129 ? -30.837 17.484 7.784 1.00 82.75 129 THR A O 1
ATOM 959 N N . LEU A 1 130 ? -28.857 16.901 6.954 1.00 84.62 130 LEU A N 1
ATOM 960 C CA . LEU A 1 130 ? -28.103 17.741 7.898 1.00 84.62 130 LEU A CA 1
ATOM 961 C C . LEU A 1 130 ? -28.339 19.251 7.704 1.00 84.62 130 LEU A C 1
ATOM 963 O O . LEU A 1 130 ? -28.176 20.032 8.646 1.00 84.62 130 LEU A O 1
ATOM 967 N N . LYS A 1 131 ? -28.684 19.696 6.488 1.00 82.75 131 LYS A N 1
ATOM 968 C CA . LYS A 1 131 ? -29.058 21.096 6.231 1.00 82.75 131 LYS A CA 1
ATOM 969 C C . LYS A 1 131 ? -30.464 21.386 6.736 1.00 82.75 131 LYS A C 1
ATOM 971 O O . LYS A 1 131 ? -30.653 22.445 7.332 1.00 82.75 131 LYS A O 1
ATOM 976 N N . GLU A 1 132 ? -31.401 20.470 6.516 1.00 84.06 132 GLU A N 1
ATOM 977 C CA . GLU A 1 132 ? -32.769 20.560 7.032 1.00 84.06 132 GLU A CA 1
ATOM 978 C C . GLU A 1 132 ? -32.775 20.591 8.563 1.00 84.06 132 GLU A C 1
ATOM 980 O O . GLU A 1 132 ? -33.338 21.515 9.148 1.00 84.06 132 GLU A O 1
ATOM 985 N N . ASP A 1 133 ? -32.033 19.693 9.217 1.00 84.62 133 ASP A N 1
ATOM 986 C CA . ASP A 1 133 ? -31.900 19.653 10.680 1.00 84.62 133 ASP A CA 1
ATOM 987 C C . ASP A 1 133 ? -31.341 20.967 11.241 1.00 84.62 133 ASP A C 1
ATOM 989 O O . ASP A 1 133 ? -31.813 21.494 12.253 1.00 84.62 133 ASP A O 1
ATOM 993 N N . LYS A 1 134 ? -30.346 21.551 10.560 1.00 88.56 134 LYS A N 1
ATOM 994 C CA . LYS A 1 134 ? -29.788 22.855 10.937 1.00 88.56 134 LYS A CA 1
ATOM 995 C C . LYS A 1 134 ? -30.821 23.975 10.792 1.00 88.56 134 LYS A C 1
ATOM 997 O O . LYS A 1 134 ? -30.864 24.868 11.641 1.00 88.56 134 LYS A O 1
ATOM 1002 N N . GLN A 1 135 ? -31.615 23.966 9.722 1.00 86.81 135 GLN A N 1
ATOM 1003 C CA . GLN A 1 135 ? -32.670 24.959 9.510 1.00 86.81 135 GLN A CA 1
ATOM 1004 C C . GLN A 1 135 ? -33.739 24.852 10.601 1.00 86.81 135 GLN A C 1
ATOM 1006 O O . GLN A 1 135 ? -34.021 25.855 11.255 1.00 86.81 135 GLN A O 1
ATOM 1011 N N . TRP A 1 136 ? -34.210 23.637 10.891 1.00 88.06 136 TRP A N 1
ATOM 1012 C CA . TRP A 1 136 ? -35.206 23.366 11.930 1.00 88.06 136 TRP A CA 1
ATOM 1013 C C . TRP A 1 136 ? -34.733 23.809 13.324 1.00 88.06 136 TRP A C 1
ATOM 1015 O O . TRP A 1 136 ? -35.466 24.466 14.063 1.00 88.06 136 TRP A O 1
ATOM 1025 N N . ALA A 1 137 ? -33.470 23.530 13.667 1.00 85.44 137 ALA A N 1
ATOM 1026 C CA . ALA A 1 137 ? -32.872 23.958 14.932 1.00 85.44 137 ALA A CA 1
ATOM 1027 C C . ALA A 1 137 ? -32.738 25.488 15.051 1.00 85.44 137 ALA A C 1
ATOM 1029 O O . ALA A 1 137 ? -32.892 26.034 16.142 1.00 85.44 137 ALA A O 1
ATOM 1030 N N . THR A 1 138 ? -32.471 26.188 13.942 1.00 85.50 138 THR A N 1
ATOM 1031 C CA . THR A 1 138 ? -32.341 27.657 13.934 1.00 85.50 138 THR A CA 1
ATOM 1032 C C . THR A 1 138 ? -33.706 28.337 14.082 1.00 85.50 138 THR A C 1
ATOM 1034 O O . THR A 1 138 ? -33.817 29.363 14.753 1.00 85.50 138 THR A O 1
ATOM 1037 N N . GLU A 1 139 ? -34.745 27.752 13.487 1.00 86.44 139 GLU A N 1
ATOM 1038 C CA . GLU A 1 139 ? -36.122 28.256 13.513 1.00 86.44 139 GLU A CA 1
ATOM 1039 C C . GLU A 1 139 ? -36.786 28.081 14.889 1.00 86.44 139 GLU A C 1
ATOM 1041 O O . GLU A 1 139 ? -37.531 28.951 15.318 1.00 86.44 139 GLU A O 1
ATOM 1046 N N . GLN A 1 140 ? -36.433 27.030 15.635 1.00 80.69 140 GLN A N 1
ATOM 1047 C CA . GLN A 1 140 ? -36.850 26.819 17.033 1.00 80.69 140 GLN A CA 1
ATOM 1048 C C . GLN A 1 140 ? -36.263 27.836 18.024 1.00 80.69 140 GLN A C 1
ATOM 1050 O O . GLN A 1 140 ? -36.856 28.103 19.066 1.00 80.69 140 GLN A O 1
ATOM 1055 N N . THR A 1 141 ? -35.077 28.376 17.736 1.00 76.00 141 THR A N 1
ATOM 1056 C CA . THR A 1 141 ? -34.373 29.308 18.636 1.00 76.00 141 THR A CA 1
ATOM 1057 C C . THR A 1 141 ? -34.722 30.785 18.430 1.00 76.00 141 THR A C 1
ATOM 1059 O O . THR A 1 141 ? -34.191 31.627 19.157 1.00 76.00 141 THR A O 1
ATOM 1062 N N . ARG A 1 142 ? -35.570 31.116 17.450 1.00 57.81 142 ARG A N 1
ATOM 1063 C CA . ARG A 1 142 ? -35.955 32.490 17.101 1.00 57.81 142 ARG A CA 1
ATOM 1064 C C . ARG A 1 142 ? -37.410 32.770 17.454 1.00 57.81 142 ARG A C 1
ATOM 1066 O O . ARG A 1 142 ? -37.665 33.916 17.884 1.00 57.81 142 ARG A O 1
#

Sequence (142 aa):
MAREVHHEKEERTATGQENQSLGELFSELTKETTTLVRQEIQLAKTEISQKATSAGKDVGFLAAGGLAAYGGFLALIAAAILLIGHAITMWVSALIVGVVVVGIGGFLVMSGLNNLKNQQIAPHETLETLKEDKQWATEQTR

pLDDT: mean 86.03, std 15.79, range [46.69, 98.69]

Secondary structure (DSSP, 8-state):
---------S-S---SSS---HHHHHHHHHHHHHHHHHHHHHHHHHHHHHHHHHHHHHHHHHHHHHHHHHHHHHHHHHHHHHHHTTTS-HHHHHHHHHHHHHHHHHHHHHHHHHHHHHS--S-HHHHHHHHHHHHHHHHHT-

Radius of gyration: 39.15 Å; chains: 1; bounding box: 79×48×122 Å